Protein AF-A0A6L1KYV5-F1 (afdb_monomer)

Solvent-accessible surface area (backbone atoms only — not comparable to full-atom values): 3816 Å² total; per-residue (Å²): 136,85,78,87,66,89,54,66,63,35,42,64,67,51,42,28,73,76,67,70,44,47,70,64,58,52,47,53,29,47,76,67,67,72,48,79,70,46,76,60,91,94,45,58,37,26,45,44,69,59,49,48,54,55,56,60,72,68,63,84,129

pLDDT: mean 87.19, std 14.15, range [37.62, 96.19]

Radius of gyration: 11.9 Å; Cα contacts (8 Å, |Δi|>4): 54; chains: 1; bounding box: 19×28×36 Å

Foldseek 3Di:
DDDPDPPQKDFLVRCCVPVVQHSVNVVVCVVVVLADWDDDPPGIIHGPVRRVVSVVVPDDD

Structure (mmCIF, N/CA/C/O backbone):
data_AF-A0A6L1KYV5-F1
#
_entry.id   AF-A0A6L1KYV5-F1
#
loop_
_atom_site.group_PDB
_atom_site.id
_atom_site.type_symbol
_atom_site.label_atom_id
_atom_site.label_alt_id
_atom_site.label_comp_id
_atom_site.label_asym_id
_atom_site.label_entity_id
_atom_site.label_seq_id
_atom_site.pdbx_PDB_ins_code
_atom_site.Cartn_x
_atom_site.Cartn_y
_atom_site.Cartn_z
_atom_site.occupancy
_atom_site.B_iso_or_equiv
_atom_site.auth_seq_id
_atom_site.auth_comp_id
_atom_site.aut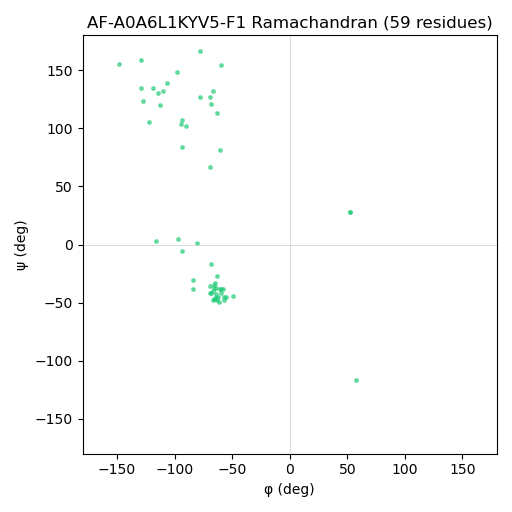h_asym_id
_atom_site.auth_atom_id
_atom_site.pdbx_PDB_model_num
ATOM 1 N N . MET A 1 1 ? 4.274 -17.336 20.159 1.00 37.62 1 MET A N 1
ATOM 2 C CA . MET A 1 1 ? 3.041 -16.522 20.176 1.00 37.62 1 MET A CA 1
ATOM 3 C C . MET A 1 1 ? 2.548 -16.442 18.745 1.00 37.62 1 MET A C 1
ATOM 5 O O . MET A 1 1 ? 3.000 -15.593 17.989 1.00 37.62 1 MET A O 1
ATOM 9 N N . GLU A 1 2 ? 1.729 -17.409 18.343 1.00 45.47 2 GLU A N 1
ATOM 10 C CA . GLU A 1 2 ? 1.150 -17.461 17.002 1.00 45.47 2 GLU A CA 1
ATOM 11 C C . GLU A 1 2 ? -0.183 -16.723 17.012 1.00 45.47 2 GLU A C 1
ATOM 13 O O . GLU A 1 2 ? -1.195 -17.242 17.477 1.00 45.47 2 GLU A O 1
ATOM 18 N N . SER A 1 3 ? -0.184 -15.498 16.502 1.00 45.75 3 SER A N 1
ATOM 19 C CA . SER A 1 3 ? -1.422 -14.792 16.192 1.00 45.75 3 SER A CA 1
ATOM 20 C C . SER A 1 3 ? -1.756 -15.056 14.729 1.00 45.75 3 SER A C 1
ATOM 22 O O . SER A 1 3 ? -1.432 -14.258 13.853 1.00 45.75 3 SER A O 1
ATOM 24 N N . ASN A 1 4 ? -2.403 -16.192 14.463 1.00 54.78 4 ASN A N 1
ATOM 25 C CA . ASN A 1 4 ? -3.136 -16.440 13.219 1.00 54.78 4 ASN A CA 1
ATOM 26 C C . ASN A 1 4 ? -4.384 -15.538 13.198 1.00 54.78 4 ASN A C 1
ATOM 28 O O . ASN A 1 4 ? -5.520 -15.985 13.324 1.00 54.78 4 ASN A O 1
ATOM 32 N N . THR A 1 5 ? -4.184 -14.225 13.122 1.00 55.31 5 THR A N 1
ATOM 33 C CA . THR A 1 5 ? -5.268 -13.285 12.849 1.00 55.31 5 THR A CA 1
ATOM 34 C C . THR A 1 5 ? -5.236 -13.051 11.350 1.00 55.31 5 THR A C 1
ATOM 36 O O . THR A 1 5 ? -4.355 -12.349 10.856 1.00 55.31 5 THR A O 1
ATOM 39 N N . ASN A 1 6 ? -6.172 -13.662 10.616 1.00 62.31 6 ASN A N 1
ATOM 40 C CA . ASN A 1 6 ? -6.514 -13.233 9.260 1.00 62.31 6 ASN A CA 1
ATOM 41 C C . ASN A 1 6 ? -7.005 -11.784 9.361 1.00 62.31 6 ASN A C 1
ATOM 43 O O . ASN A 1 6 ? -8.195 -11.522 9.488 1.00 62.31 6 ASN A O 1
ATOM 47 N N . LYS A 1 7 ? -6.073 -10.832 9.426 1.00 72.88 7 LYS A N 1
ATOM 48 C CA . LYS A 1 7 ? -6.397 -9.416 9.360 1.00 72.88 7 LYS A CA 1
ATOM 49 C C . LYS A 1 7 ? -6.881 -9.149 7.950 1.00 72.88 7 LYS A C 1
ATOM 51 O O . LYS A 1 7 ? -6.123 -9.331 6.999 1.00 72.88 7 LYS A O 1
ATOM 56 N N . ASP A 1 8 ? -8.104 -8.655 7.829 1.00 89.00 8 ASP A N 1
ATOM 57 C CA . ASP A 1 8 ? -8.651 -8.213 6.546 1.00 89.00 8 ASP A CA 1
ATOM 58 C C . ASP A 1 8 ? -7.858 -7.036 5.962 1.00 89.00 8 ASP A C 1
ATOM 60 O O . ASP A 1 8 ? -7.766 -6.886 4.745 1.00 89.00 8 ASP A O 1
ATOM 64 N N . PHE A 1 9 ? -7.219 -6.234 6.826 1.00 93.00 9 PHE A N 1
ATOM 65 C CA . PHE A 1 9 ? -6.475 -5.041 6.436 1.00 93.00 9 PHE A CA 1
ATOM 66 C C . PHE A 1 9 ? -5.065 -4.996 7.025 1.00 93.00 9 PHE A C 1
ATOM 68 O O . PHE A 1 9 ? -4.863 -5.169 8.227 1.00 93.00 9 PHE A O 1
ATOM 75 N N . LEU A 1 10 ? -4.104 -4.653 6.172 1.00 93.50 10 LEU A N 1
ATOM 76 C CA . LEU A 1 10 ? -2.705 -4.428 6.500 1.00 93.50 10 LEU A CA 1
ATOM 77 C C . LEU A 1 10 ? -2.382 -2.939 6.454 1.00 93.50 10 LEU A C 1
ATOM 79 O O . LEU A 1 10 ? -2.780 -2.203 5.549 1.00 93.50 10 LEU A O 1
ATOM 83 N N . THR A 1 11 ? -1.604 -2.490 7.422 1.00 94.88 11 THR A N 1
ATOM 84 C CA . THR A 1 11 ? -0.983 -1.168 7.408 1.00 94.88 11 THR A CA 1
ATOM 85 C C . THR A 1 11 ? 0.244 -1.143 6.497 1.00 94.88 11 THR A C 1
ATOM 87 O O . THR A 1 11 ? 0.800 -2.176 6.128 1.00 94.88 11 THR A O 1
ATOM 90 N N . ILE A 1 12 ? 0.732 0.063 6.188 1.00 94.31 12 ILE A N 1
ATOM 91 C CA . ILE A 1 12 ? 1.993 0.260 5.454 1.00 94.31 12 ILE A CA 1
ATOM 92 C C . ILE A 1 12 ? 3.137 -0.567 6.064 1.00 94.31 12 ILE A C 1
ATOM 94 O O . ILE A 1 12 ? 3.908 -1.172 5.326 1.00 94.31 12 ILE A O 1
ATOM 98 N N . GLN A 1 13 ? 3.254 -0.577 7.398 1.00 94.44 13 GLN A N 1
ATOM 99 C CA . GLN A 1 13 ? 4.321 -1.297 8.098 1.00 94.44 13 GLN A CA 1
ATOM 100 C C . GLN A 1 13 ? 4.163 -2.811 7.971 1.00 94.44 13 GLN A C 1
ATOM 102 O O . GLN A 1 13 ? 5.140 -3.497 7.706 1.00 94.44 13 GLN A O 1
ATOM 107 N N . GLU A 1 14 ? 2.941 -3.329 8.080 1.00 94.06 14 GLU A N 1
ATOM 108 C CA . GLU A 1 14 ? 2.691 -4.761 7.897 1.00 94.06 14 GLU A CA 1
ATOM 109 C C . GLU A 1 14 ? 3.005 -5.209 6.469 1.00 94.06 14 GLU A C 1
ATOM 111 O O . GLU A 1 14 ? 3.587 -6.270 6.283 1.00 94.06 14 GLU A O 1
ATOM 116 N N . VAL A 1 15 ? 2.716 -4.384 5.459 1.00 93.50 15 VAL A N 1
ATOM 117 C CA . VAL A 1 15 ? 3.102 -4.686 4.072 1.00 93.50 15 VAL A CA 1
ATOM 118 C C . VAL A 1 15 ? 4.626 -4.682 3.886 1.00 93.50 15 VAL A C 1
ATOM 120 O O . VAL A 1 15 ? 5.142 -5.513 3.139 1.00 93.50 15 VAL A O 1
ATOM 123 N N . VAL A 1 16 ? 5.358 -3.808 4.592 1.00 95.31 16 VAL A N 1
ATOM 124 C CA . VAL A 1 16 ? 6.831 -3.872 4.630 1.00 95.31 16 VAL A CA 1
ATOM 125 C C . VAL A 1 16 ? 7.276 -5.203 5.234 1.00 95.31 16 VAL A C 1
ATOM 127 O O . VAL A 1 16 ? 8.090 -5.887 4.633 1.00 95.31 16 VAL A O 1
ATOM 130 N N . THR A 1 17 ? 6.732 -5.600 6.384 1.00 94.00 17 THR A N 1
ATOM 131 C CA . THR A 1 17 ? 7.147 -6.832 7.071 1.00 94.00 17 THR A CA 1
ATOM 132 C C . THR A 1 17 ? 6.783 -8.102 6.296 1.00 94.00 17 THR A C 1
ATOM 134 O O . THR A 1 17 ? 7.580 -9.031 6.258 1.00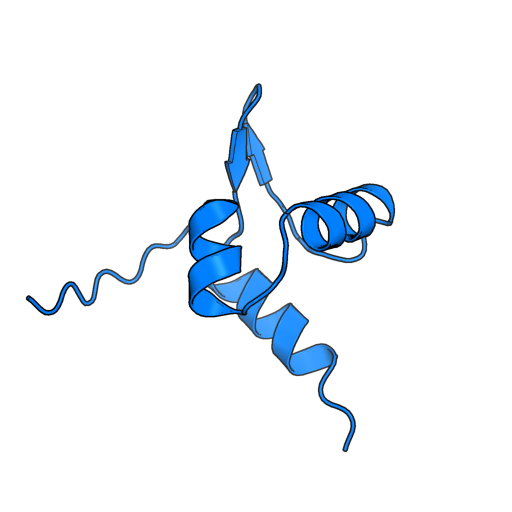 94.00 17 THR A O 1
ATOM 137 N N . LEU A 1 18 ? 5.601 -8.156 5.677 1.00 91.38 18 LEU A N 1
ATOM 138 C CA . LEU A 1 18 ? 5.079 -9.367 5.032 1.00 91.38 18 LEU A CA 1
ATOM 139 C C . LEU A 1 18 ? 5.588 -9.564 3.602 1.00 91.38 18 LEU A C 1
ATOM 141 O O . LEU A 1 18 ? 5.845 -10.692 3.196 1.00 91.38 18 LEU A O 1
ATOM 145 N N . TYR A 1 19 ? 5.717 -8.480 2.834 1.00 90.62 19 TYR A N 1
ATOM 146 C CA . TYR A 1 19 ? 6.038 -8.540 1.401 1.00 90.62 19 TYR A CA 1
ATOM 147 C C . TYR A 1 19 ? 7.387 -7.900 1.064 1.00 90.62 19 TYR A C 1
ATOM 149 O O . TYR A 1 19 ? 7.736 -7.784 -0.109 1.00 90.62 19 TYR A O 1
ATOM 157 N N . ASN A 1 20 ? 8.125 -7.434 2.077 1.00 92.06 20 ASN A N 1
ATOM 158 C CA . ASN A 1 20 ? 9.377 -6.691 1.929 1.00 92.06 20 ASN A CA 1
ATOM 159 C C . ASN A 1 20 ? 9.261 -5.477 0.985 1.00 92.06 20 ASN A C 1
ATOM 161 O O . ASN A 1 20 ? 10.225 -5.052 0.347 1.00 92.06 20 ASN A O 1
ATOM 165 N N . LEU A 1 21 ? 8.054 -4.907 0.881 1.00 92.31 21 LEU A N 1
ATOM 166 C CA . LEU A 1 21 ? 7.753 -3.800 -0.017 1.00 92.31 21 LEU A CA 1
ATOM 167 C C . LEU A 1 21 ? 7.924 -2.482 0.737 1.00 92.31 21 LEU A C 1
ATOM 169 O O . LEU A 1 21 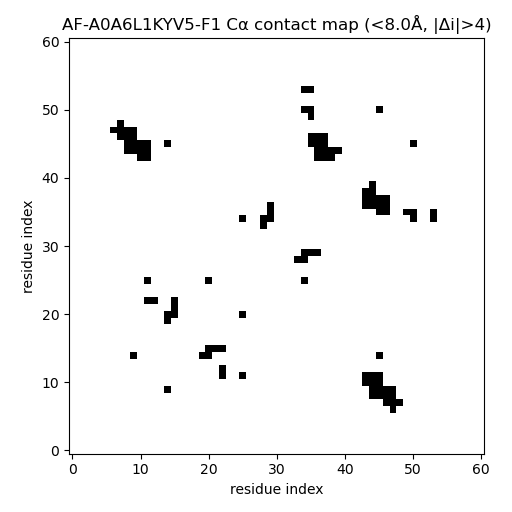? 7.093 -2.134 1.576 1.00 92.31 21 LEU A O 1
ATOM 173 N N . SER A 1 22 ? 8.991 -1.736 0.443 1.00 95.38 22 SER A N 1
ATOM 174 C CA . SER A 1 22 ? 9.327 -0.508 1.176 1.00 95.38 22 SER A CA 1
ATOM 175 C C . SER A 1 22 ? 8.219 0.552 1.115 1.00 95.38 22 SER A C 1
ATOM 177 O O . SER A 1 22 ? 7.428 0.622 0.170 1.00 95.38 22 SER A O 1
ATOM 179 N N . LYS A 1 23 ? 8.177 1.433 2.122 1.00 95.19 23 LYS A N 1
ATOM 180 C CA . LYS A 1 23 ? 7.184 2.520 2.202 1.00 95.19 23 LYS A CA 1
ATOM 181 C C . LYS A 1 23 ? 7.231 3.448 0.989 1.00 95.19 23 LYS A C 1
ATOM 183 O O . LYS A 1 23 ? 6.186 3.904 0.526 1.00 95.19 23 LYS A O 1
ATOM 188 N N . GLU A 1 24 ? 8.432 3.724 0.488 1.00 96.19 24 GLU A N 1
ATOM 189 C CA . GLU A 1 24 ? 8.659 4.554 -0.695 1.00 96.19 24 GLU A CA 1
ATOM 190 C C . GLU A 1 24 ? 8.095 3.890 -1.948 1.00 96.19 24 GLU A C 1
ATOM 192 O O . GLU A 1 24 ? 7.330 4.519 -2.680 1.00 96.19 24 GLU A O 1
ATOM 197 N N . THR A 1 25 ? 8.373 2.598 -2.147 1.00 95.06 25 THR A N 1
ATOM 198 C CA . THR A 1 25 ? 7.822 1.826 -3.267 1.00 95.06 25 THR A CA 1
ATOM 199 C C . THR A 1 25 ? 6.303 1.751 -3.189 1.00 95.06 25 THR A C 1
ATOM 201 O O . THR A 1 25 ? 5.624 2.038 -4.174 1.00 95.06 25 THR A O 1
ATOM 204 N N . GLN A 1 26 ? 5.751 1.469 -2.006 1.00 94.88 26 GLN A N 1
ATOM 205 C CA . GLN A 1 26 ? 4.311 1.527 -1.768 1.00 94.88 26 GLN A CA 1
ATOM 206 C C . GLN A 1 26 ? 3.734 2.901 -2.139 1.00 94.88 26 GLN A C 1
ATOM 208 O O . GLN A 1 26 ? 2.707 2.975 -2.809 1.00 94.88 26 GLN A O 1
ATOM 213 N N . SER A 1 27 ? 4.387 3.998 -1.742 1.00 95.00 27 SER A N 1
ATOM 214 C CA . SER A 1 27 ? 3.946 5.358 -2.075 1.00 95.00 27 SER A CA 1
ATOM 215 C C . SER A 1 27 ? 3.969 5.617 -3.578 1.00 95.00 27 SER A C 1
ATOM 217 O O . SER A 1 27 ? 2.960 6.043 -4.142 1.00 95.00 27 SER A O 1
ATOM 219 N N . LYS A 1 28 ? 5.074 5.269 -4.243 1.00 95.94 28 LYS A N 1
ATOM 220 C CA . LYS A 1 28 ? 5.230 5.370 -5.696 1.00 95.94 28 LYS A CA 1
ATOM 221 C C . LYS A 1 28 ? 4.144 4.579 -6.423 1.00 95.94 28 LYS A C 1
ATOM 223 O O . LYS A 1 28 ? 3.526 5.100 -7.346 1.00 95.94 28 LYS A O 1
ATOM 228 N N . TYR A 1 29 ? 3.858 3.353 -5.992 1.00 94.06 29 TYR A N 1
ATOM 229 C CA . TYR A 1 29 ? 2.822 2.523 -6.606 1.00 94.06 29 TYR A CA 1
ATOM 230 C C . TYR A 1 29 ? 1.410 3.051 -6.356 1.00 94.06 29 TYR A C 1
ATOM 232 O O . TYR A 1 29 ? 0.589 2.991 -7.270 1.00 94.06 29 TYR A O 1
ATOM 240 N N . ARG A 1 30 ? 1.127 3.629 -5.180 1.00 94.38 30 ARG A N 1
ATOM 241 C CA . ARG A 1 30 ? -0.153 4.314 -4.923 1.00 94.38 30 ARG A CA 1
ATOM 242 C C . ARG A 1 30 ? -0.316 5.540 -5.816 1.00 94.38 30 ARG A C 1
ATOM 244 O O . ARG A 1 30 ? -1.367 5.702 -6.427 1.00 94.38 30 ARG A O 1
ATOM 251 N N . MET A 1 31 ? 0.726 6.366 -5.946 1.00 93.19 3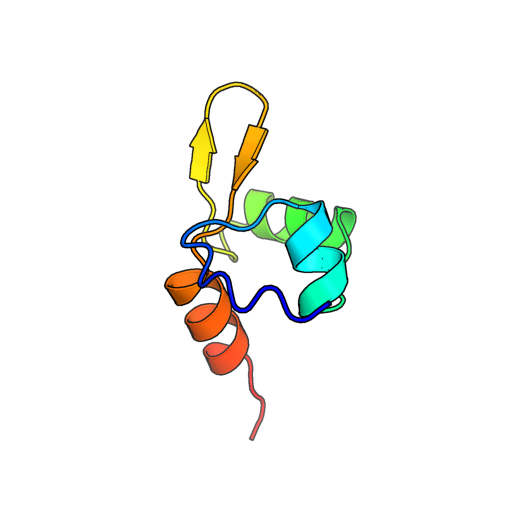1 MET A N 1
ATOM 252 C CA . MET A 1 31 ? 0.719 7.528 -6.847 1.00 93.19 31 MET A CA 1
ATOM 253 C C . MET A 1 31 ? 0.498 7.117 -8.305 1.00 93.19 31 MET A C 1
ATOM 255 O O . MET A 1 31 ? -0.244 7.774 -9.027 1.00 93.19 31 MET A O 1
ATOM 259 N N . GLN A 1 32 ? 1.091 5.996 -8.721 1.00 93.81 32 GLN A N 1
ATOM 260 C CA . GLN A 1 32 ? 0.912 5.417 -10.054 1.00 93.81 32 GLN A CA 1
ATOM 261 C C . GLN A 1 32 ? -0.388 4.609 -10.208 1.00 93.81 32 GLN A C 1
ATOM 263 O O . GLN A 1 32 ? -0.604 4.035 -11.270 1.00 93.81 32 GLN A O 1
ATOM 268 N N . LYS A 1 33 ? -1.233 4.522 -9.168 1.00 91.06 33 LYS A N 1
ATOM 269 C CA . LYS A 1 33 ? -2.455 3.695 -9.126 1.00 91.06 33 LYS A CA 1
ATOM 270 C C . LYS A 1 33 ? -2.225 2.217 -9.490 1.00 91.06 33 LYS A C 1
ATOM 272 O O . LYS A 1 33 ? -3.131 1.549 -9.972 1.00 91.06 33 LYS A O 1
ATOM 277 N N . LYS A 1 34 ? -1.014 1.703 -9.252 1.00 90.38 34 LYS A N 1
ATOM 278 C CA . LYS A 1 34 ? -0.629 0.320 -9.572 1.00 90.38 34 LYS A CA 1
ATOM 279 C C . LYS A 1 34 ? -1.020 -0.673 -8.496 1.00 90.38 34 LYS A C 1
ATOM 281 O O . LYS A 1 34 ? -1.255 -1.823 -8.822 1.00 90.38 34 LYS A O 1
ATOM 286 N N . ILE A 1 35 ? -1.047 -0.242 -7.237 1.00 92.50 35 ILE A N 1
ATOM 287 C CA . ILE A 1 35 ? -1.323 -1.096 -6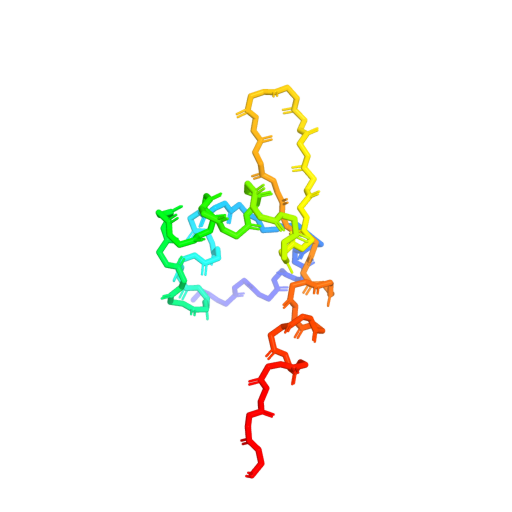.079 1.00 92.50 35 ILE A CA 1
ATOM 288 C C . ILE A 1 35 ? -2.695 -0.738 -5.496 1.00 92.50 35 ILE A C 1
ATOM 290 O O . ILE A 1 35 ? -2.959 0.454 -5.303 1.00 92.50 35 ILE A O 1
ATOM 294 N N . PRO A 1 36 ? -3.573 -1.715 -5.209 1.00 92.62 36 PRO A N 1
ATOM 295 C CA . PRO A 1 36 ? -4.858 -1.436 -4.576 1.00 92.62 36 PRO A CA 1
ATOM 296 C C . PRO A 1 36 ? -4.628 -0.931 -3.149 1.00 92.62 36 PRO A C 1
ATOM 298 O O . PRO A 1 36 ? -3.847 -1.519 -2.406 1.00 92.62 36 PRO A O 1
ATOM 301 N N . TYR A 1 37 ? -5.275 0.167 -2.756 1.00 95.12 37 TYR A N 1
ATOM 302 C CA . TYR A 1 37 ? -5.154 0.725 -1.407 1.00 95.12 37 TYR A CA 1
ATOM 303 C C . TYR A 1 37 ? -6.448 1.405 -0.961 1.00 95.12 37 TYR A C 1
ATOM 305 O O . TYR A 1 37 ? -7.222 1.903 -1.777 1.00 95.12 37 TYR A O 1
ATOM 313 N N . ILE A 1 38 ? -6.637 1.477 0.353 1.00 94.06 38 ILE A N 1
ATOM 314 C CA . ILE A 1 38 ? -7.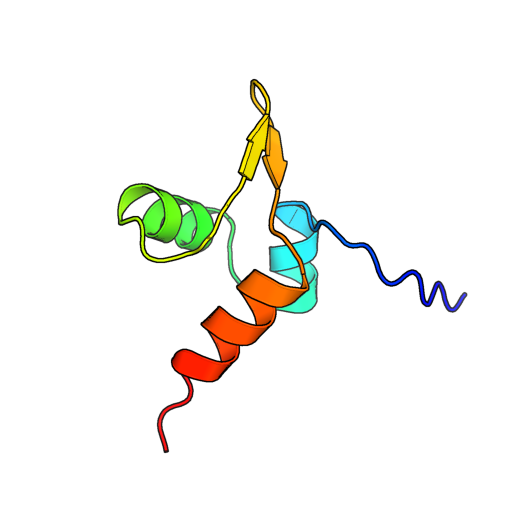753 2.157 1.008 1.00 94.06 38 ILE A CA 1
ATOM 315 C C . ILE A 1 38 ? -7.182 3.331 1.802 1.00 94.06 38 ILE A C 1
ATOM 317 O O . ILE A 1 38 ? -6.227 3.177 2.568 1.00 94.06 38 ILE A O 1
ATOM 321 N N . LYS A 1 39 ? -7.757 4.523 1.627 1.00 94.12 39 LYS A N 1
ATOM 322 C CA . LYS A 1 39 ? -7.377 5.727 2.375 1.00 94.12 39 LYS A CA 1
ATOM 323 C C . LYS A 1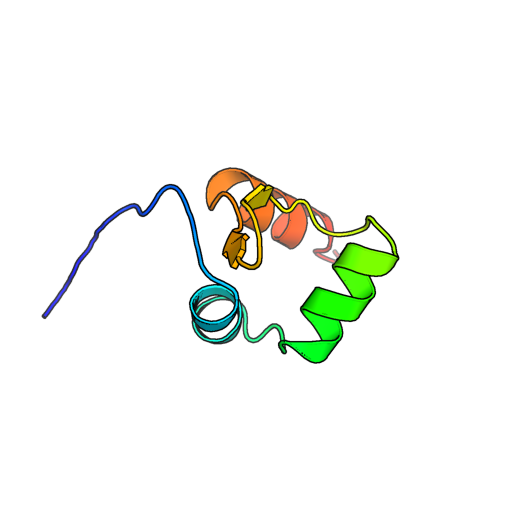 39 ? -8.520 6.147 3.287 1.00 94.12 39 LYS A C 1
ATOM 325 O O . LYS A 1 39 ? -9.592 6.492 2.804 1.00 94.12 39 LYS A O 1
ATOM 330 N N . ILE A 1 40 ? -8.257 6.181 4.590 1.00 93.00 40 ILE A N 1
ATOM 331 C CA . ILE A 1 40 ? -9.205 6.658 5.603 1.00 93.00 40 ILE A CA 1
ATOM 332 C C . ILE A 1 40 ? -8.533 7.810 6.351 1.00 93.00 40 ILE A C 1
ATOM 334 O O . ILE A 1 40 ? -7.595 7.619 7.132 1.00 93.00 40 ILE A O 1
ATOM 338 N N . GLY A 1 41 ? -8.968 9.035 6.050 1.00 92.69 41 GLY A N 1
ATOM 339 C CA . GLY A 1 41 ? -8.331 10.256 6.540 1.00 92.69 41 GLY A CA 1
ATOM 340 C C . GLY A 1 41 ? -6.855 10.335 6.132 1.00 92.69 41 GLY A C 1
ATOM 341 O O . GLY A 1 41 ? -6.523 10.408 4.946 1.00 92.69 41 GLY A O 1
ATOM 342 N N . LYS A 1 42 ? -5.960 10.322 7.129 1.00 90.50 42 LYS A N 1
ATOM 343 C CA . LYS A 1 42 ? -4.495 10.352 6.940 1.00 90.50 42 LYS A CA 1
ATOM 344 C C . LYS A 1 42 ? -3.847 8.960 6.910 1.00 90.50 42 LYS A C 1
ATOM 346 O O . LYS A 1 42 ? -2.645 8.867 6.676 1.00 90.50 42 LYS A O 1
ATOM 351 N N . LYS A 1 43 ? -4.606 7.887 7.163 1.00 92.31 43 LYS A N 1
ATOM 352 C CA . LYS A 1 43 ? -4.087 6.513 7.223 1.00 92.31 43 LYS A CA 1
ATOM 353 C C . LYS A 1 43 ? -4.326 5.777 5.905 1.00 92.31 43 LYS A C 1
ATOM 355 O O . LYS A 1 43 ? -5.314 6.025 5.212 1.00 92.31 43 LYS A O 1
ATOM 360 N N . ILE A 1 44 ? -3.408 4.870 5.586 1.00 94.75 44 ILE A N 1
ATOM 361 C CA . ILE A 1 44 ? -3.465 3.997 4.413 1.00 94.75 44 ILE A CA 1
ATOM 362 C C . ILE A 1 44 ? -3.496 2.550 4.883 1.00 94.75 44 ILE A C 1
ATOM 364 O O . ILE A 1 44 ? -2.695 2.158 5.738 1.00 94.75 44 ILE A O 1
ATOM 368 N N . PHE A 1 45 ? -4.394 1.788 4.276 1.00 94.81 45 PHE A N 1
ATOM 369 C CA . PHE A 1 45 ? -4.588 0.370 4.510 1.00 94.81 45 PHE A CA 1
ATOM 370 C C . PHE A 1 45 ? -4.592 -0.392 3.187 1.00 94.81 45 PHE A C 1
ATOM 372 O O . PHE A 1 45 ? -4.855 0.171 2.121 1.00 94.81 45 PHE A O 1
ATOM 379 N N . TYR A 1 46 ? -4.317 -1.681 3.282 1.00 94.69 46 TYR A N 1
ATOM 380 C CA . TYR A 1 46 ? -4.290 -2.625 2.181 1.00 94.69 46 TYR A CA 1
ATOM 381 C C . TYR A 1 46 ? -5.173 -3.801 2.540 1.00 94.69 46 TYR A C 1
ATOM 383 O O . TYR A 1 46 ? -4.952 -4.427 3.567 1.00 94.69 46 TYR A O 1
ATOM 391 N N . GLU A 1 47 ? -6.161 -4.109 1.713 1.00 94.50 47 GLU A N 1
ATOM 392 C CA . GLU A 1 47 ? -6.938 -5.328 1.902 1.00 94.50 47 GLU A CA 1
ATOM 393 C C . GLU A 1 47 ? -6.054 -6.544 1.602 1.00 94.50 47 GLU A C 1
ATOM 395 O O . GLU A 1 47 ? -5.431 -6.623 0.536 1.00 94.50 47 GLU A O 1
ATOM 400 N N . THR A 1 48 ? -5.983 -7.484 2.542 1.00 92.25 48 THR A N 1
ATOM 401 C CA . THR A 1 48 ? -5.067 -8.632 2.478 1.00 92.25 48 THR A CA 1
ATOM 402 C C . THR A 1 48 ? -5.324 -9.505 1.249 1.00 92.25 48 THR A C 1
ATOM 404 O O . THR A 1 48 ? -4.380 -9.962 0.604 1.00 92.25 48 THR A O 1
ATOM 407 N N . ALA A 1 49 ? -6.588 -9.700 0.867 1.00 91.75 49 ALA A N 1
ATOM 408 C CA . ALA A 1 49 ? -6.937 -10.457 -0.334 1.00 91.75 49 ALA A CA 1
ATOM 409 C C . ALA A 1 49 ? -6.440 -9.757 -1.613 1.00 91.75 49 ALA A C 1
ATOM 411 O O . ALA A 1 49 ? -5.782 -10.375 -2.450 1.00 91.75 49 ALA A O 1
ATOM 412 N N . LYS A 1 50 ? -6.682 -8.445 -1.733 1.00 92.69 50 LYS A N 1
ATOM 413 C CA . LYS A 1 50 ? -6.320 -7.652 -2.918 1.00 92.69 50 LYS A CA 1
ATOM 414 C C . LYS A 1 50 ? -4.820 -7.474 -3.087 1.00 92.69 50 LYS A C 1
ATOM 416 O O . LYS A 1 50 ? -4.320 -7.571 -4.203 1.00 92.69 50 LYS A O 1
ATOM 421 N N . ILE A 1 51 ? -4.090 -7.218 -2.001 1.00 91.69 51 ILE A N 1
ATOM 422 C CA . ILE A 1 51 ? -2.629 -7.069 -2.064 1.00 91.69 51 ILE A CA 1
ATOM 423 C C . ILE A 1 51 ? -1.964 -8.392 -2.460 1.00 91.69 51 ILE A C 1
ATOM 425 O O . ILE A 1 51 ? -1.019 -8.385 -3.246 1.00 91.69 51 ILE A O 1
ATOM 429 N N . LYS A 1 52 ? -2.490 -9.524 -1.972 1.00 91.38 52 LYS A N 1
ATOM 430 C CA . LYS A 1 52 ? -2.006 -10.863 -2.315 1.00 91.38 52 LYS A CA 1
ATOM 431 C C . LYS A 1 52 ? -2.262 -11.183 -3.786 1.00 91.38 52 LYS A C 1
ATOM 433 O O . LYS A 1 52 ? -1.344 -11.619 -4.472 1.00 91.38 52 LYS A O 1
ATOM 438 N N . GLU A 1 53 ? -3.475 -10.933 -4.274 1.00 92.12 53 GLU A N 1
ATOM 439 C CA . GLU A 1 53 ? -3.830 -11.090 -5.692 1.00 92.12 53 GLU A CA 1
ATOM 440 C C . GLU A 1 53 ? -2.929 -10.234 -6.592 1.00 92.12 53 GLU A C 1
ATOM 442 O O . GLU A 1 53 ? -2.334 -10.739 -7.543 1.00 92.12 53 GLU A O 1
ATOM 447 N N . TRP A 1 54 ? -2.743 -8.961 -6.234 1.00 92.06 54 TRP A N 1
ATOM 448 C CA . TRP A 1 54 ? -1.840 -8.053 -6.935 1.00 92.06 54 TRP A CA 1
ATOM 449 C C . TRP A 1 54 ? -0.389 -8.554 -6.946 1.00 92.06 54 TRP A C 1
ATOM 451 O O . TRP A 1 54 ? 0.285 -8.483 -7.969 1.00 92.06 54 TRP A O 1
ATOM 461 N N . PHE A 1 55 ? 0.107 -9.087 -5.830 1.00 89.19 55 PHE A N 1
ATOM 462 C CA . PHE A 1 55 ? 1.466 -9.622 -5.761 1.00 89.19 55 PHE A CA 1
ATOM 463 C C . PHE A 1 55 ? 1.636 -10.836 -6.686 1.00 89.19 55 PHE A C 1
ATOM 465 O O . PHE A 1 55 ? 2.617 -10.931 -7.424 1.00 89.19 55 PHE A O 1
ATOM 472 N N . LEU A 1 56 ? 0.646 -11.735 -6.701 1.00 89.81 56 LEU A N 1
ATOM 473 C CA . LEU A 1 56 ? 0.631 -12.911 -7.572 1.00 89.81 56 LEU A CA 1
ATOM 474 C C . LEU A 1 56 ? 0.562 -12.538 -9.059 1.00 89.81 56 LEU A C 1
ATOM 476 O O . LEU A 1 56 ? 1.176 -13.224 -9.874 1.00 89.81 56 LEU A O 1
ATOM 48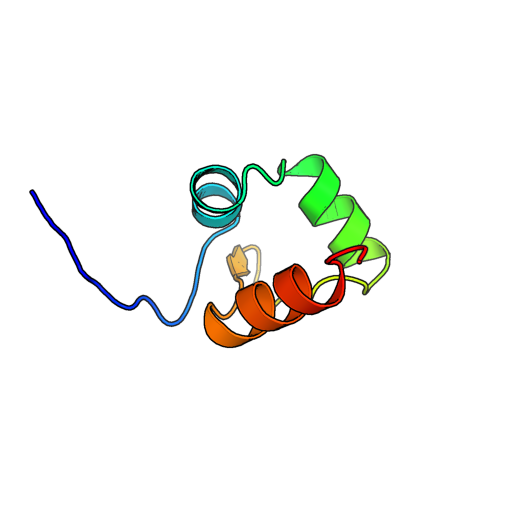0 N N . SER A 1 57 ? -0.109 -11.439 -9.420 1.00 88.94 57 SER A N 1
ATOM 481 C CA . SER A 1 57 ? -0.206 -10.988 -10.816 1.00 88.94 57 SER A CA 1
ATOM 482 C C . SER A 1 57 ? 1.121 -10.490 -11.403 1.00 88.94 57 SER A C 1
ATOM 484 O O . SER A 1 57 ? 1.229 -10.344 -12.616 1.00 88.94 57 SER A O 1
ATOM 486 N N . HIS A 1 58 ? 2.118 -10.193 -10.564 1.00 84.31 58 HIS A N 1
ATOM 487 C CA . HIS A 1 58 ? 3.447 -9.729 -10.983 1.00 84.31 58 HIS A CA 1
ATOM 488 C C . HIS A 1 58 ? 4.482 -10.861 -11.036 1.00 84.31 58 HIS A C 1
ATOM 490 O O . HIS A 1 58 ? 5.661 -10.605 -11.285 1.00 84.31 58 HIS A O 1
ATOM 496 N N . ARG A 1 59 ? 4.065 -12.113 -10.801 1.00 79.56 59 ARG A N 1
ATOM 497 C CA . ARG A 1 59 ? 4.934 -13.280 -10.945 1.00 79.56 59 ARG A CA 1
ATOM 498 C C . ARG A 1 59 ? 5.359 -13.408 -12.410 1.00 79.56 59 ARG A C 1
ATOM 500 O O . ARG A 1 59 ? 4.537 -13.685 -13.276 1.00 79.56 59 ARG A O 1
ATOM 507 N N . VAL A 1 60 ? 6.646 -13.205 -12.672 1.00 74.25 60 VAL A N 1
ATOM 508 C CA . VAL A 1 60 ? 7.255 -13.502 -13.972 1.00 74.25 60 VAL A CA 1
ATOM 509 C C . VAL A 1 60 ? 7.471 -15.015 -14.037 1.00 74.25 60 VAL A C 1
ATOM 511 O O . VAL A 1 60 ? 7.992 -15.597 -13.082 1.00 74.25 60 VAL A O 1
ATOM 514 N N . ASN A 1 61 ? 6.973 -15.641 -15.103 1.00 51.75 61 ASN A N 1
ATOM 515 C CA . ASN A 1 61 ? 7.038 -17.085 -15.332 1.00 51.75 61 ASN A CA 1
ATOM 516 C C . ASN A 1 61 ? 8.329 -17.495 -16.040 1.00 51.75 61 ASN A C 1
ATOM 518 O O . ASN A 1 61 ? 8.849 -16.670 -16.822 1.00 51.75 61 ASN A O 1
#

Secondary structure (DSSP, 8-sta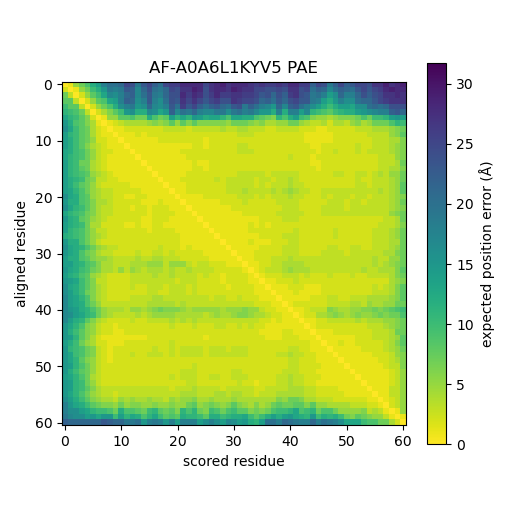te):
-------SEEEHHHHHHHH---HHHHHHHHHTT-S--EEETTEEEEEHHHHHHHHHHT---

InterPro domains:
  IPR009061 Putative DNA-binding domain superfamily [SSF46955] (9-58)
  IPR041657 Helix-turn-helix domain, group 17 [PF12728] (9-58)

Nearest PDB structures (foldseek):
  6ama-assembly1_B  TM=7.374E-01  e=2.516E-02  Streptomyces venezuelae
  6amk-assembly1_B  TM=7.891E-01  e=1.115E-01  Streptomyces venezuelae
  6ama-assembly1_A  TM=7.481E-01  e=1.042E-01  Streptomyces venezuelae
  6amk-assembly1_A  TM=7.937E-01  e=1.673E-01  Streptomyces venezuelae
  2kfs-assembly1_A  TM=6.605E-01  e=1.112E+00  Mycobacterium tuberculosis H37Rv

Sequence (61 aa):
MESNTNKDFLTIQEVVTLYNLSKETQSKYRMQKKIPYIKIGKKIFYETAKIKEWFLSHRVN

Mean predicted aligned error: 5.38 Å

Organism: Campylobacter lari (NCBI:txid201)